Protein AF-A0A660QWG8-F1 (afdb_monomer_lite)

Radius of gyration: 13.58 Å; chains: 1; bounding box: 31×28×39 Å

pLDDT: mean 96.13, std 4.1, range [67.06, 98.75]

Foldseek 3Di:
DVLQVVQDDPPDGDAADDDDDPPGDGSLYLQNLLQVLQVVLVVVCVVVVHAQAEEEDEDDPDPRGVSSRVSSCNNVVVNNYHYDYPD

Sequence (87 aa):
MDKYFRLQNGSDVRGVALEGVEGEPVTLTEDIARTIGHAFSQWLEKRMGKSGLKVAVGHDSRLSSEAIKTAVFQGLEKGGCAVFDCG

Secondary structure (DSSP, 8-state):
-HHHHTTEETTEE----SS-STT----S-HHHHHHHHHHHHHHHHHHHT-SS-EEEE---S-TTHHHHHHHHHHHHHHTTPEEEE--

Structure (mmCIF, N/CA/C/O backbone):
data_AF-A0A660QWG8-F1
#
_entry.id   AF-A0A660QWG8-F1
#
loop_
_atom_site.group_PDB
_atom_site.id
_atom_site.type_symbol
_atom_site.label_atom_id
_atom_site.label_alt_id
_atom_site.label_comp_id
_atom_site.label_asym_id
_atom_site.label_entity_id
_atom_site.label_seq_id
_atom_site.pdbx_PDB_ins_code
_atom_site.Cartn_x
_atom_site.Cartn_y
_atom_site.Cartn_z
_atom_site.occupancy
_atom_site.B_iso_or_equiv
_atom_site.auth_seq_id
_atom_site.auth_comp_id
_atom_site.auth_asym_id
_atom_site.auth_atom_id
_atom_site.pdbx_PDB_model_num
ATOM 1 N N . MET A 1 1 ? 8.643 -16.278 1.742 1.00 67.06 1 MET A N 1
ATOM 2 C CA . MET A 1 1 ? 9.061 -15.137 2.582 1.00 67.06 1 MET A CA 1
ATOM 3 C C . MET A 1 1 ? 10.205 -14.355 1.960 1.00 67.06 1 MET A C 1
ATOM 5 O O . MET A 1 1 ? 10.175 -13.134 2.000 1.00 67.06 1 MET A O 1
ATOM 9 N N . ASP A 1 2 ? 11.146 -15.035 1.312 1.00 85.44 2 ASP A N 1
ATOM 10 C CA . ASP A 1 2 ? 12.359 -14.455 0.723 1.00 85.44 2 ASP A CA 1
ATOM 11 C C . ASP A 1 2 ? 12.115 -13.223 -0.154 1.00 85.44 2 ASP A C 1
ATOM 13 O O . ASP A 1 2 ? 12.838 -12.239 -0.037 1.00 85.44 2 ASP A O 1
ATOM 17 N N . LYS A 1 3 ? 11.055 -13.221 -0.977 1.00 90.38 3 LYS A N 1
ATOM 18 C CA . LYS A 1 3 ? 10.719 -12.063 -1.822 1.00 90.38 3 LYS A CA 1
ATOM 19 C C . LYS A 1 3 ? 10.396 -10.787 -1.032 1.00 90.38 3 LYS A C 1
ATOM 21 O O . LYS A 1 3 ? 10.719 -9.707 -1.499 1.00 90.38 3 LYS A O 1
ATOM 26 N N . TYR A 1 4 ? 9.787 -10.903 0.151 1.00 93.81 4 TYR A N 1
ATOM 27 C CA . TYR A 1 4 ? 9.446 -9.745 0.985 1.00 93.81 4 TYR A CA 1
ATOM 28 C C . TYR A 1 4 ? 10.671 -9.228 1.737 1.00 93.81 4 TYR A C 1
ATOM 30 O O . TYR A 1 4 ? 10.878 -8.024 1.810 1.00 93.81 4 TYR A O 1
ATOM 38 N N . PHE A 1 5 ? 11.527 -10.125 2.236 1.00 93.56 5 PHE A N 1
ATOM 39 C CA . PHE A 1 5 ? 12.764 -9.726 2.912 1.00 93.56 5 PHE A CA 1
ATOM 40 C C . PHE A 1 5 ? 13.767 -9.051 1.972 1.00 93.56 5 PHE A C 1
ATOM 42 O O . PHE A 1 5 ? 14.504 -8.175 2.407 1.00 93.56 5 PHE A O 1
ATOM 49 N N . ARG A 1 6 ? 13.750 -9.375 0.672 1.00 94.62 6 ARG A N 1
ATOM 50 C CA . ARG A 1 6 ? 14.539 -8.648 -0.339 1.00 94.62 6 ARG A CA 1
ATOM 51 C C . ARG A 1 6 ? 14.122 -7.184 -0.519 1.00 94.62 6 ARG A C 1
ATOM 53 O O . ARG A 1 6 ? 14.914 -6.411 -1.039 1.00 94.62 6 ARG A O 1
ATOM 60 N N . LEU A 1 7 ? 12.911 -6.810 -0.100 1.00 96.56 7 LEU A N 1
ATOM 61 C CA . LEU A 1 7 ? 12.421 -5.428 -0.147 1.00 96.56 7 LEU A CA 1
ATOM 62 C C . LEU A 1 7 ? 12.745 -4.643 1.128 1.00 96.56 7 LEU A C 1
ATOM 64 O O . LEU A 1 7 ? 12.471 -3.447 1.191 1.00 96.56 7 LEU A O 1
ATOM 68 N N . GLN A 1 8 ? 13.293 -5.291 2.159 1.00 96.12 8 GLN A N 1
ATOM 69 C CA . GLN A 1 8 ? 13.668 -4.608 3.388 1.00 96.12 8 GLN A CA 1
ATOM 70 C C . GLN A 1 8 ? 14.871 -3.696 3.130 1.00 96.12 8 GLN A C 1
ATOM 72 O O . GLN A 1 8 ? 15.943 -4.144 2.727 1.00 96.12 8 GLN A O 1
ATOM 77 N N . ASN A 1 9 ? 14.702 -2.409 3.413 1.00 94.75 9 ASN A N 1
ATOM 78 C CA . ASN A 1 9 ? 15.739 -1.399 3.288 1.00 94.75 9 ASN A CA 1
ATOM 79 C C . ASN A 1 9 ? 15.805 -0.593 4.591 1.00 94.75 9 ASN A C 1
ATOM 81 O O . ASN A 1 9 ? 15.108 0.404 4.769 1.00 94.75 9 ASN A O 1
ATOM 85 N N . GLY A 1 10 ? 16.602 -1.077 5.547 1.00 93.94 10 GLY A N 1
ATOM 86 C CA . GLY A 1 10 ? 16.618 -0.523 6.902 1.00 93.94 10 GLY A CA 1
ATOM 87 C C . GLY A 1 10 ? 15.258 -0.687 7.588 1.00 93.94 10 GLY A C 1
ATOM 88 O O . GLY A 1 10 ? 14.798 -1.814 7.789 1.00 93.94 10 GLY A O 1
ATOM 89 N N . SER A 1 11 ? 14.632 0.436 7.950 1.00 91.62 11 SER A N 1
ATOM 90 C CA . SER A 1 11 ? 13.269 0.483 8.498 1.00 91.62 11 SER A CA 1
ATOM 91 C C . SER A 1 11 ? 12.168 0.420 7.439 1.00 91.62 11 SER A C 1
ATOM 93 O O . SER A 1 11 ? 11.013 0.189 7.794 1.00 91.62 11 SER A O 1
ATOM 95 N N . ASP A 1 12 ? 12.508 0.633 6.168 1.00 95.50 12 ASP A N 1
ATOM 96 C CA . ASP A 1 12 ? 11.540 0.854 5.098 1.00 95.50 12 ASP A CA 1
ATOM 97 C C . ASP A 1 12 ? 11.377 -0.383 4.207 1.00 95.50 12 ASP A C 1
ATOM 99 O O . ASP A 1 12 ? 12.206 -1.297 4.191 1.00 95.50 12 ASP A O 1
ATOM 103 N N . VAL A 1 13 ? 10.316 -0.371 3.398 1.00 96.62 13 VAL A N 1
ATOM 104 C CA . VAL A 1 13 ? 10.128 -1.282 2.263 1.00 96.62 13 VAL A CA 1
ATOM 105 C C . VAL A 1 13 ? 10.459 -0.513 0.988 1.00 96.62 13 VAL A C 1
ATOM 107 O O . VAL A 1 13 ? 9.818 0.498 0.702 1.00 96.62 13 VAL A O 1
ATOM 110 N N . ARG A 1 14 ? 11.449 -0.970 0.216 1.00 96.81 14 ARG A N 1
ATOM 111 C CA . ARG A 1 14 ? 11.866 -0.330 -1.041 1.00 96.81 14 ARG A CA 1
ATOM 112 C C . ARG A 1 14 ? 12.080 -1.362 -2.142 1.00 96.81 14 ARG A 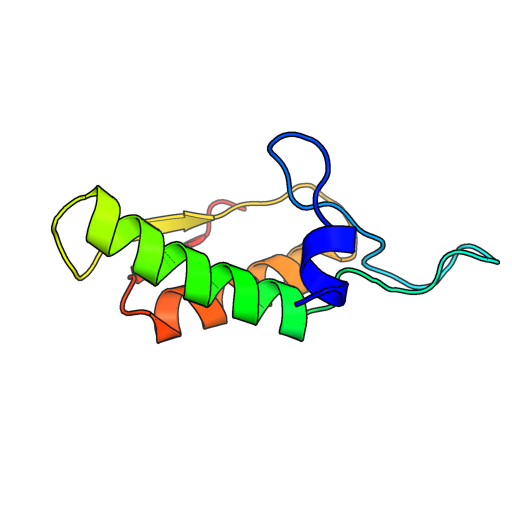C 1
ATOM 114 O O . ARG A 1 14 ? 12.578 -2.455 -1.892 1.00 96.81 14 ARG A O 1
ATOM 121 N N . GLY A 1 15 ? 11.723 -0.988 -3.364 1.00 95.81 15 GLY A N 1
ATOM 122 C CA . GLY A 1 15 ? 11.920 -1.800 -4.559 1.00 95.81 15 GLY A CA 1
ATOM 123 C C . GLY A 1 15 ? 11.615 -1.010 -5.828 1.00 95.81 15 GLY A C 1
ATOM 124 O O . GLY A 1 15 ? 11.194 0.146 -5.772 1.00 95.81 15 GLY A O 1
ATOM 125 N N . VAL A 1 16 ? 11.830 -1.656 -6.966 1.00 96.94 16 VAL A N 1
ATOM 126 C CA . VAL A 1 16 ? 11.547 -1.125 -8.304 1.00 96.94 16 VAL A CA 1
ATOM 127 C C . VAL A 1 16 ? 10.062 -1.323 -8.595 1.00 96.94 16 VAL A C 1
ATOM 129 O O . VAL A 1 16 ? 9.578 -2.452 -8.516 1.00 96.94 16 VAL A O 1
ATOM 132 N N . ALA A 1 17 ? 9.341 -0.241 -8.891 1.00 96.62 17 ALA A N 1
ATOM 133 C CA . ALA A 1 17 ? 7.884 -0.252 -9.072 1.00 96.62 17 ALA A CA 1
ATOM 134 C C . ALA A 1 17 ? 7.431 -0.106 -10.537 1.00 96.62 17 ALA A C 1
ATOM 136 O O . ALA A 1 17 ? 6.261 -0.326 -10.831 1.00 96.62 17 ALA A O 1
ATOM 137 N N . LEU A 1 18 ? 8.338 0.260 -11.449 1.00 95.81 18 LEU A N 1
ATOM 138 C CA . LEU A 1 18 ? 8.087 0.340 -12.889 1.00 95.81 18 LEU A CA 1
ATOM 139 C C . LEU A 1 18 ? 9.258 -0.253 -13.653 1.00 95.81 18 LEU A C 1
ATOM 141 O O . LEU A 1 18 ? 10.402 -0.157 -13.216 1.00 95.81 18 LEU A O 1
ATOM 145 N N . GLU A 1 19 ? 8.946 -0.810 -14.813 1.00 94.38 19 GLU A N 1
ATOM 146 C CA . GLU A 1 19 ? 9.943 -1.136 -15.824 1.00 94.38 19 GLU A CA 1
ATOM 147 C C . GLU A 1 19 ? 10.584 0.154 -16.366 1.00 94.38 19 GLU A C 1
ATOM 149 O O . GLU A 1 19 ? 9.965 1.223 -16.352 1.00 94.38 19 GLU A O 1
ATOM 154 N N . GLY A 1 20 ? 11.805 0.054 -16.894 1.00 89.69 20 GLY A N 1
ATOM 155 C CA . GLY A 1 20 ? 12.439 1.169 -17.612 1.00 89.69 20 GLY A CA 1
ATOM 156 C C . GLY A 1 20 ? 13.941 1.323 -17.407 1.00 89.69 20 GLY A C 1
ATOM 157 O O . GLY A 1 20 ? 14.555 2.132 -18.099 1.00 89.69 20 GLY A O 1
ATOM 158 N N . VAL A 1 21 ? 14.541 0.549 -16.501 1.00 89.88 21 VAL A N 1
ATOM 159 C CA . VAL A 1 21 ? 15.994 0.498 -16.314 1.00 89.88 21 VAL A CA 1
ATOM 160 C C . VAL A 1 21 ? 16.476 -0.917 -16.613 1.00 89.88 21 VAL A C 1
ATOM 162 O O . VAL A 1 21 ? 16.010 -1.893 -16.028 1.00 89.88 21 VAL A O 1
ATOM 165 N N . GLU A 1 22 ? 17.396 -1.037 -17.568 1.00 93.56 22 GLU A N 1
ATOM 166 C CA . GLU A 1 22 ? 17.980 -2.324 -17.934 1.00 93.56 22 GLU A CA 1
ATOM 167 C C . GLU A 1 22 ? 18.706 -2.941 -16.730 1.00 93.56 22 GLU A C 1
ATOM 169 O O . GLU A 1 22 ? 19.509 -2.288 -16.066 1.00 93.56 22 GLU A O 1
ATOM 174 N N . GLY A 1 23 ? 18.407 -4.208 -16.437 1.00 92.75 23 GLY A N 1
ATOM 175 C CA . GLY A 1 23 ? 18.959 -4.913 -15.278 1.00 92.75 23 GLY A CA 1
ATOM 176 C C . GLY A 1 23 ? 18.207 -4.688 -13.961 1.00 92.75 23 GLY A C 1
ATOM 177 O O . GLY A 1 23 ? 18.549 -5.331 -12.970 1.00 92.75 23 GLY A O 1
ATOM 178 N N . GLU A 1 24 ? 17.159 -3.859 -13.941 1.00 93.19 24 GLU A N 1
ATOM 179 C CA . GLU A 1 24 ? 16.331 -3.604 -12.756 1.00 93.19 24 GLU A CA 1
ATOM 180 C C . GLU A 1 24 ? 14.899 -4.131 -12.951 1.00 93.19 24 GLU A C 1
ATOM 182 O O . GLU A 1 24 ? 14.011 -3.386 -13.367 1.00 93.19 24 GLU A O 1
ATOM 187 N N . PRO A 1 25 ? 14.631 -5.418 -12.655 1.00 94.56 25 PRO A N 1
ATOM 188 C CA . PRO A 1 25 ? 13.278 -5.949 -12.761 1.00 94.56 25 PRO A CA 1
ATOM 189 C C . PRO A 1 25 ? 12.356 -5.333 -11.701 1.00 94.56 25 PRO A C 1
ATOM 191 O O . PRO A 1 25 ? 12.783 -5.048 -10.575 1.00 94.56 25 PRO A O 1
ATOM 194 N N . VAL A 1 26 ? 11.062 -5.219 -12.015 1.00 96.31 26 VAL A N 1
ATOM 195 C CA . VAL A 1 26 ? 10.044 -4.798 -11.042 1.00 96.31 26 VAL A CA 1
ATOM 196 C C . VAL A 1 26 ? 10.006 -5.771 -9.862 1.00 96.31 26 VAL A C 1
ATOM 198 O O . VAL A 1 26 ? 9.811 -6.979 -10.004 1.00 96.31 26 VAL A O 1
ATOM 201 N N . THR A 1 27 ? 10.180 -5.227 -8.662 1.00 96.94 27 THR A N 1
ATOM 202 C CA . THR A 1 27 ? 10.262 -5.980 -7.400 1.00 96.94 27 THR A CA 1
ATOM 203 C C . THR A 1 27 ? 9.207 -5.546 -6.390 1.00 96.94 27 THR A C 1
ATOM 205 O O . THR A 1 27 ? 8.768 -6.369 -5.586 1.00 96.94 27 THR A O 1
ATOM 208 N N . LEU A 1 28 ? 8.750 -4.292 -6.445 1.00 97.50 28 LEU A N 1
ATOM 209 C CA . LEU A 1 28 ? 7.631 -3.780 -5.660 1.00 97.50 28 LEU A CA 1
ATOM 210 C C . LEU A 1 28 ? 6.384 -3.715 -6.544 1.00 97.50 28 LEU A C 1
ATOM 212 O O . LEU A 1 28 ? 6.067 -2.685 -7.130 1.00 97.50 28 LEU A O 1
ATOM 216 N N . THR A 1 29 ? 5.689 -4.844 -6.653 1.00 97.69 29 THR A N 1
ATOM 217 C CA . THR A 1 29 ? 4.439 -4.943 -7.4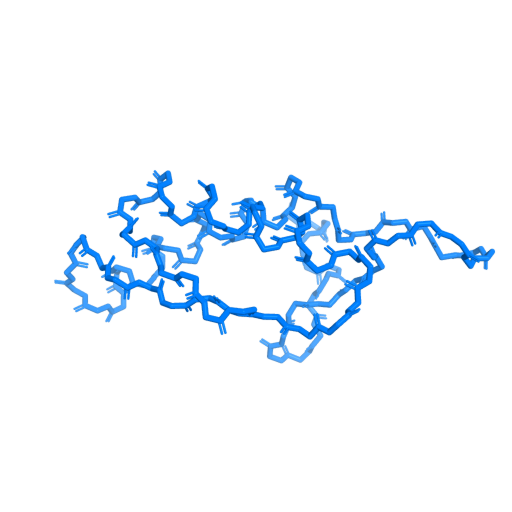16 1.00 97.69 29 THR A CA 1
ATOM 218 C C . THR A 1 29 ? 3.233 -4.510 -6.583 1.00 97.69 29 THR A C 1
ATOM 220 O O . THR A 1 29 ? 3.272 -4.535 -5.349 1.00 97.69 29 THR A O 1
ATOM 223 N N . GL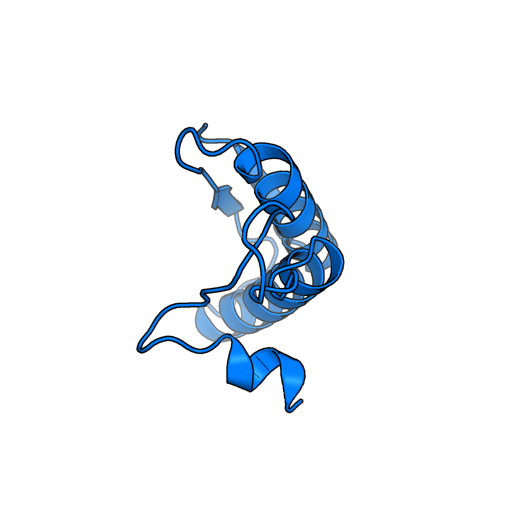U A 1 30 ? 2.117 -4.203 -7.246 1.00 98.38 30 GLU A N 1
ATOM 224 C CA . GLU A 1 30 ? 0.833 -3.932 -6.585 1.00 98.38 30 GLU A CA 1
ATOM 225 C C . GLU A 1 30 ? 0.403 -5.078 -5.655 1.00 98.38 30 GLU A C 1
ATOM 227 O O . GLU A 1 30 ? 0.016 -4.843 -4.515 1.00 98.38 30 GLU A O 1
ATOM 232 N N . ASP A 1 31 ? 0.537 -6.340 -6.069 1.00 98.25 31 ASP A N 1
ATOM 233 C CA . ASP A 1 31 ? 0.176 -7.483 -5.217 1.00 98.25 31 ASP A CA 1
ATOM 234 C C . ASP A 1 31 ? 1.029 -7.571 -3.945 1.00 98.25 31 ASP A C 1
ATOM 236 O O . ASP A 1 31 ? 0.538 -7.937 -2.869 1.00 98.25 31 ASP A O 1
ATOM 240 N N . ILE A 1 32 ? 2.314 -7.226 -4.048 1.00 97.94 32 ILE A N 1
ATOM 241 C CA . ILE A 1 32 ? 3.207 -7.146 -2.894 1.00 97.94 32 ILE A CA 1
ATOM 242 C C . ILE A 1 32 ? 2.777 -5.992 -1.989 1.00 97.94 32 ILE A C 1
ATOM 244 O O . ILE A 1 32 ? 2.605 -6.221 -0.792 1.00 97.94 32 ILE A O 1
ATOM 248 N N . ALA A 1 33 ? 2.541 -4.801 -2.544 1.00 98.44 33 ALA A N 1
ATOM 249 C CA . ALA A 1 33 ? 2.087 -3.633 -1.791 1.00 98.44 33 ALA A CA 1
ATOM 250 C C . ALA A 1 33 ? 0.755 -3.900 -1.068 1.00 98.44 33 ALA A C 1
ATOM 252 O O . ALA A 1 33 ? 0.634 -3.625 0.125 1.00 98.44 33 ALA A O 1
ATOM 253 N N . ARG A 1 34 ? -0.203 -4.555 -1.736 1.00 98.75 34 ARG A N 1
ATOM 254 C CA . ARG A 1 34 ? -1.482 -4.990 -1.155 1.00 98.75 34 ARG A CA 1
ATOM 255 C C . ARG A 1 34 ? -1.292 -5.983 -0.018 1.00 98.75 34 ARG A C 1
ATOM 257 O O . ARG A 1 34 ? -1.916 -5.859 1.035 1.00 98.75 34 ARG A O 1
ATOM 264 N N . THR A 1 35 ? -0.409 -6.963 -0.205 1.00 98.50 35 THR A N 1
ATOM 265 C CA . THR A 1 35 ? -0.103 -7.950 0.841 1.00 98.50 35 THR A CA 1
ATOM 266 C C . THR A 1 35 ? 0.534 -7.285 2.060 1.00 98.50 35 THR A C 1
ATOM 268 O O . THR A 1 35 ? 0.160 -7.595 3.189 1.00 98.50 35 THR A O 1
ATOM 271 N N . ILE A 1 36 ? 1.464 -6.351 1.843 1.00 98.12 36 ILE A N 1
ATOM 272 C CA . ILE A 1 36 ? 2.113 -5.594 2.917 1.00 98.12 36 ILE A CA 1
ATOM 273 C C . ILE A 1 36 ? 1.096 -4.706 3.634 1.00 98.12 36 ILE A C 1
ATOM 275 O O . ILE A 1 36 ? 1.061 -4.731 4.859 1.00 98.12 36 ILE A O 1
ATOM 279 N N . GLY A 1 37 ? 0.224 -3.999 2.908 1.00 98.38 37 GLY A N 1
ATOM 280 C CA . GLY A 1 37 ? -0.859 -3.204 3.498 1.00 98.38 37 GLY A CA 1
ATOM 281 C C . GLY A 1 37 ? -1.775 -4.043 4.394 1.00 98.38 37 GLY A C 1
ATOM 282 O O . GLY A 1 37 ? -2.092 -3.639 5.511 1.00 98.38 37 GLY A O 1
ATOM 283 N N . HIS A 1 38 ? -2.125 -5.257 3.962 1.00 98.62 38 HIS A N 1
ATOM 284 C CA . HIS A 1 38 ? -2.921 -6.185 4.769 1.00 98.62 38 HIS A CA 1
ATOM 285 C C . HIS A 1 38 ? -2.175 -6.727 5.996 1.00 98.62 38 HIS A C 1
ATOM 287 O O . HIS A 1 38 ? -2.743 -6.840 7.078 1.00 98.62 38 HIS A O 1
ATOM 293 N N . ALA A 1 39 ? -0.893 -7.064 5.860 1.00 97.88 39 ALA A N 1
ATOM 294 C CA . ALA A 1 39 ? -0.089 -7.491 7.003 1.00 97.88 39 ALA A CA 1
ATOM 295 C C . ALA A 1 39 ? 0.102 -6.344 8.013 1.00 97.88 39 ALA A C 1
ATOM 297 O O . ALA A 1 39 ? 0.069 -6.561 9.226 1.00 97.88 39 ALA A O 1
ATOM 298 N N . PHE A 1 40 ? 0.266 -5.118 7.513 1.00 98.06 40 PHE A N 1
ATOM 299 C CA . PHE A 1 40 ? 0.430 -3.923 8.326 1.00 98.06 40 PHE A CA 1
ATOM 300 C C . PHE A 1 40 ? -0.829 -3.602 9.129 1.00 98.06 40 PHE A C 1
ATOM 302 O O . PHE A 1 40 ? -0.700 -3.305 10.313 1.00 98.06 40 PHE A O 1
ATOM 309 N N . SER A 1 41 ? -2.030 -3.715 8.550 1.00 98.31 41 SER A N 1
ATOM 310 C CA . SER A 1 41 ? -3.276 -3.494 9.301 1.00 98.31 41 SER A CA 1
ATOM 311 C C . SER A 1 41 ? -3.425 -4.474 10.465 1.00 98.31 41 SER A C 1
ATOM 313 O O . SER A 1 41 ? -3.661 -4.035 11.588 1.00 98.31 41 SER A O 1
ATOM 315 N N . GLN A 1 42 ? -3.174 -5.770 10.252 1.00 98.06 42 GLN A N 1
ATOM 316 C CA . GLN A 1 42 ? -3.220 -6.770 11.330 1.00 98.06 42 GLN A CA 1
ATOM 317 C C . GLN A 1 42 ? -2.202 -6.481 12.441 1.00 98.06 42 GLN A C 1
ATOM 319 O O . GLN A 1 42 ? -2.509 -6.561 13.635 1.00 98.06 42 GLN A O 1
ATOM 324 N N . TRP A 1 43 ? -0.969 -6.140 12.058 1.00 97.81 43 TRP A N 1
ATOM 325 C CA . TRP A 1 43 ? 0.062 -5.764 13.021 1.00 97.81 43 TRP A CA 1
ATOM 326 C C . TRP A 1 43 ? -0.325 -4.499 13.792 1.00 97.81 43 TRP A C 1
ATOM 328 O O . TRP A 1 43 ? -0.132 -4.442 15.009 1.00 97.81 43 TRP A O 1
ATOM 338 N N . LEU A 1 44 ? -0.892 -3.505 13.108 1.00 97.94 44 LEU A N 1
ATOM 339 C CA . LEU A 1 44 ? -1.282 -2.233 13.697 1.00 97.94 44 LEU A CA 1
ATOM 340 C C . LEU A 1 44 ? -2.436 -2.414 14.689 1.00 97.94 44 LEU A C 1
ATOM 342 O O . LEU A 1 44 ? -2.350 -1.899 15.801 1.00 97.94 44 LEU A O 1
ATOM 346 N N . GLU A 1 45 ? -3.467 -3.190 14.348 1.00 97.00 45 GLU A N 1
ATOM 347 C CA . GLU A 1 45 ? -4.558 -3.525 15.274 1.00 97.00 45 GLU A CA 1
ATOM 348 C C . GLU A 1 45 ? -4.030 -4.213 16.536 1.00 97.00 45 GLU A C 1
ATOM 350 O O . GLU A 1 45 ? -4.341 -3.788 17.652 1.00 97.00 45 GLU A O 1
ATOM 355 N N . LYS A 1 46 ? -3.151 -5.215 16.380 1.00 97.56 46 LYS A N 1
ATOM 356 C CA . LYS A 1 46 ? -2.511 -5.898 17.514 1.00 97.56 46 LYS A CA 1
ATOM 357 C C . LYS A 1 46 ? -1.683 -4.939 18.367 1.00 97.56 46 LYS A C 1
ATOM 359 O O . LYS A 1 46 ? -1.713 -5.028 19.592 1.00 97.56 46 LYS A O 1
ATOM 364 N N . ARG A 1 47 ? -0.942 -4.027 17.734 1.00 97.75 47 ARG A N 1
ATOM 365 C CA . ARG A 1 47 ? -0.109 -3.034 18.424 1.00 97.75 47 ARG A CA 1
ATOM 366 C C . ARG A 1 47 ? -0.948 -2.023 19.203 1.00 97.75 47 ARG A C 1
ATOM 368 O O . ARG A 1 47 ? -0.531 -1.600 20.276 1.00 97.75 47 ARG A O 1
ATOM 375 N N . MET A 1 48 ? -2.098 -1.631 18.662 1.00 97.56 48 MET A N 1
ATOM 376 C CA . MET A 1 48 ? -2.970 -0.618 19.256 1.00 97.56 48 MET A CA 1
ATOM 377 C C . MET A 1 48 ? -4.033 -1.201 20.195 1.00 97.56 48 MET A C 1
ATOM 379 O O . MET A 1 48 ? -4.671 -0.436 20.915 1.00 97.56 48 MET A O 1
ATOM 383 N N . GLY A 1 49 ? -4.249 -2.520 20.180 1.00 97.44 49 GLY A N 1
ATOM 384 C CA . GLY A 1 49 ? -5.263 -3.194 20.994 1.00 97.44 49 GLY A CA 1
ATOM 385 C C . GLY A 1 49 ? -6.702 -2.822 20.622 1.00 97.44 49 GLY A C 1
ATOM 386 O O . GLY A 1 49 ? -7.582 -2.880 21.476 1.00 97.44 49 GLY A O 1
ATOM 387 N N . LYS A 1 50 ? -6.945 -2.394 19.377 1.00 95.62 50 LYS A N 1
ATOM 388 C CA . LYS A 1 50 ? -8.267 -1.982 18.881 1.00 95.62 50 LYS A CA 1
ATOM 389 C C . LYS A 1 50 ? -8.426 -2.299 17.396 1.00 95.62 50 LYS A C 1
ATOM 391 O O . LYS A 1 50 ? -7.444 -2.260 16.658 1.00 95.62 50 LYS A O 1
ATOM 396 N N . SER A 1 51 ? -9.664 -2.554 16.986 1.00 93.88 51 SER A N 1
ATOM 397 C CA . SER A 1 51 ? -10.049 -2.783 15.593 1.00 93.88 51 SER A CA 1
ATOM 398 C C . SER A 1 51 ? -10.676 -1.544 14.951 1.00 93.88 51 SER A C 1
ATOM 400 O O . SER A 1 51 ? -10.945 -0.547 15.631 1.00 93.88 51 SER A O 1
ATOM 402 N N . GLY A 1 52 ? -10.901 -1.592 13.635 1.00 93.31 52 GLY A N 1
ATOM 403 C CA . GLY A 1 52 ? -11.598 -0.519 12.912 1.00 93.31 52 GLY A CA 1
ATOM 404 C C . GLY A 1 52 ? -10.789 0.779 12.865 1.00 93.31 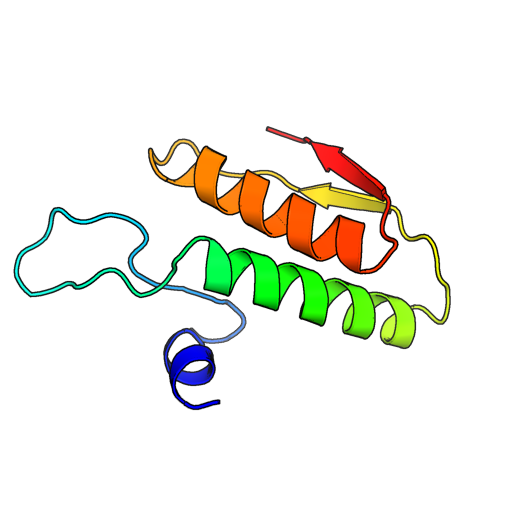52 GLY A C 1
ATOM 405 O O . GLY A 1 52 ? -11.326 1.882 13.006 1.00 93.31 52 GLY A O 1
ATOM 406 N N . LEU A 1 53 ? -9.468 0.645 12.744 1.00 97.75 53 LEU A N 1
ATOM 407 C CA . LEU A 1 53 ? -8.537 1.766 12.714 1.00 97.75 53 LEU A CA 1
ATOM 408 C C . LEU A 1 53 ? -8.767 2.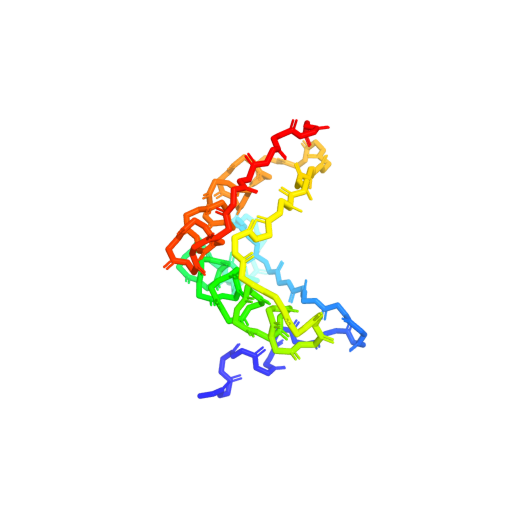659 11.494 1.00 97.75 53 LEU A C 1
ATOM 410 O O . LEU A 1 53 ? -9.127 2.185 10.422 1.00 97.75 53 LEU A O 1
ATOM 414 N N . LYS A 1 54 ? -8.492 3.956 11.654 1.00 97.62 54 LYS A N 1
ATOM 415 C CA . LYS A 1 54 ? -8.423 4.908 10.542 1.00 97.62 54 LYS A CA 1
ATOM 416 C C . LYS A 1 54 ? -6.965 5.122 10.158 1.00 97.62 54 LYS A C 1
ATOM 418 O O . LYS A 1 54 ? -6.167 5.472 11.028 1.00 97.62 54 LYS A O 1
ATOM 423 N N . VAL A 1 55 ? -6.630 4.919 8.889 1.00 98.12 55 VAL A N 1
ATOM 424 C CA . VAL A 1 55 ? -5.260 5.026 8.374 1.00 98.12 55 VAL A CA 1
ATOM 425 C C . VAL A 1 55 ? -5.236 6.028 7.227 1.00 98.12 55 VAL A C 1
ATOM 427 O O . VAL A 1 55 ? -5.902 5.832 6.216 1.00 98.12 55 VAL A O 1
ATOM 430 N N . ALA A 1 56 ? -4.476 7.108 7.395 1.00 98.12 56 ALA A N 1
ATOM 431 C CA . ALA A 1 56 ? -4.203 8.059 6.326 1.00 98.12 56 ALA A CA 1
ATOM 432 C C . ALA A 1 56 ? -3.017 7.567 5.489 1.00 98.12 56 ALA A C 1
ATOM 434 O O . ALA A 1 56 ? -2.019 7.109 6.051 1.00 98.12 56 ALA A O 1
ATOM 435 N N . VAL A 1 57 ? -3.122 7.660 4.168 1.00 98.25 57 VAL A N 1
ATOM 436 C CA . VAL A 1 57 ? -2.079 7.221 3.237 1.00 98.25 57 VAL A CA 1
ATOM 437 C C . VAL A 1 57 ? -1.888 8.302 2.181 1.00 98.25 57 VAL A C 1
ATOM 439 O O . VAL A 1 57 ? -2.867 8.814 1.642 1.00 98.25 57 VAL A O 1
ATOM 442 N N . GLY A 1 58 ? -0.629 8.621 1.891 1.00 97.75 58 GLY A N 1
ATOM 443 C CA . GLY A 1 58 ? -0.265 9.510 0.796 1.00 97.75 58 GLY A CA 1
ATOM 444 C C . GLY A 1 58 ? 1.017 9.075 0.087 1.00 97.75 58 GLY A C 1
ATOM 445 O O . GLY A 1 58 ? 1.650 8.095 0.495 1.00 97.75 58 GLY A O 1
ATOM 446 N N . HIS A 1 59 ? 1.390 9.783 -0.974 1.00 97.62 59 HIS A N 1
ATOM 447 C CA . HIS A 1 59 ? 2.533 9.483 -1.829 1.00 97.62 59 HIS A CA 1
ATOM 448 C C . HIS A 1 59 ? 3.195 10.727 -2.443 1.00 97.62 59 HIS A C 1
ATOM 450 O O . HIS A 1 59 ? 2.713 11.851 -2.349 1.00 97.62 59 HIS A O 1
ATOM 456 N N . ASP A 1 60 ? 4.349 10.516 -3.081 1.00 97.38 60 ASP A N 1
ATOM 457 C CA . ASP A 1 60 ? 5.032 11.526 -3.893 1.00 97.38 60 ASP A CA 1
ATOM 458 C C . ASP A 1 60 ? 4.542 11.502 -5.358 1.00 97.38 60 ASP A C 1
ATOM 460 O O . ASP A 1 60 ? 3.670 10.720 -5.733 1.00 97.38 60 ASP A O 1
ATOM 464 N N . SER A 1 61 ? 5.114 12.339 -6.223 1.00 97.12 61 SER A N 1
ATOM 465 C CA . SER A 1 61 ? 4.685 12.496 -7.621 1.00 97.12 61 SER A CA 1
ATOM 466 C C . SER A 1 61 ? 5.175 11.411 -8.595 1.00 97.12 61 SER A C 1
ATOM 468 O O . SER A 1 61 ? 5.111 11.613 -9.811 1.00 97.12 61 SER A O 1
ATOM 470 N N . ARG A 1 62 ? 5.700 10.270 -8.123 1.00 96.62 62 ARG A N 1
ATOM 471 C CA . ARG A 1 62 ? 6.155 9.199 -9.027 1.00 96.62 62 ARG A CA 1
ATOM 472 C C . ARG A 1 62 ? 4.998 8.625 -9.842 1.00 96.62 62 ARG A C 1
ATOM 474 O O . ARG A 1 62 ? 3.883 8.469 -9.360 1.00 96.62 62 ARG A O 1
ATOM 481 N N . LEU A 1 63 ? 5.304 8.200 -11.068 1.00 96.94 63 LEU A N 1
ATOM 482 C CA . LEU A 1 63 ? 4.322 7.598 -11.980 1.00 96.94 63 LEU A CA 1
ATOM 483 C C . LEU A 1 63 ? 3.659 6.331 -11.408 1.00 96.94 63 LEU A C 1
ATOM 485 O O . LEU A 1 63 ? 2.500 6.062 -11.703 1.00 96.94 63 LEU A O 1
ATOM 489 N N . SER A 1 64 ? 4.366 5.562 -10.575 1.00 97.19 64 SER A N 1
ATOM 490 C CA . SER A 1 64 ? 3.821 4.368 -9.914 1.00 97.19 64 SER A CA 1
ATOM 491 C C . SER A 1 64 ? 2.986 4.659 -8.673 1.00 97.19 64 SER A C 1
ATOM 493 O O . SER A 1 64 ? 2.381 3.736 -8.130 1.00 97.19 64 SER A O 1
ATOM 495 N N . SER A 1 65 ? 3.000 5.893 -8.168 1.00 97.69 65 SER A N 1
ATOM 496 C CA . SER A 1 65 ? 2.475 6.199 -6.841 1.00 97.69 65 SER A CA 1
ATOM 497 C C . SER A 1 65 ? 0.991 5.886 -6.700 1.00 97.69 65 SER A C 1
ATOM 499 O O . SER A 1 65 ? 0.609 5.244 -5.725 1.00 97.69 65 SER A O 1
ATOM 501 N N . GLU A 1 66 ? 0.175 6.233 -7.697 1.00 97.69 66 GLU A N 1
ATOM 502 C CA . GLU A 1 66 ? -1.269 5.970 -7.662 1.00 97.69 66 GLU A CA 1
ATOM 503 C C . GLU A 1 66 ? -1.588 4.469 -7.625 1.00 97.69 66 GLU A C 1
ATOM 505 O O . GLU A 1 66 ? -2.414 4.018 -6.827 1.00 97.69 66 GLU A O 1
ATOM 510 N N . ALA A 1 67 ? -0.886 3.668 -8.434 1.00 98.00 67 ALA A N 1
ATOM 511 C CA . ALA A 1 67 ? -1.064 2.217 -8.465 1.00 98.00 67 ALA A CA 1
ATOM 512 C C . ALA A 1 67 ? -0.657 1.571 -7.129 1.00 98.00 67 ALA A C 1
ATOM 514 O O . ALA A 1 67 ? -1.398 0.765 -6.558 1.00 98.00 67 ALA A O 1
ATOM 515 N N . ILE A 1 68 ? 0.490 1.975 -6.573 1.00 98.50 68 ILE A N 1
ATOM 516 C CA . ILE A 1 68 ? 0.980 1.453 -5.293 1.00 98.50 68 ILE A CA 1
ATOM 517 C C . ILE A 1 68 ? 0.090 1.899 -4.125 1.00 98.50 68 ILE A C 1
ATOM 519 O O . ILE A 1 68 ? -0.258 1.066 -3.285 1.00 98.50 68 ILE A O 1
ATOM 523 N N . LYS A 1 69 ? -0.336 3.168 -4.079 1.00 98.44 69 LYS A N 1
ATOM 524 C CA . LYS A 1 69 ? -1.286 3.679 -3.077 1.00 98.44 69 LYS A CA 1
ATOM 525 C C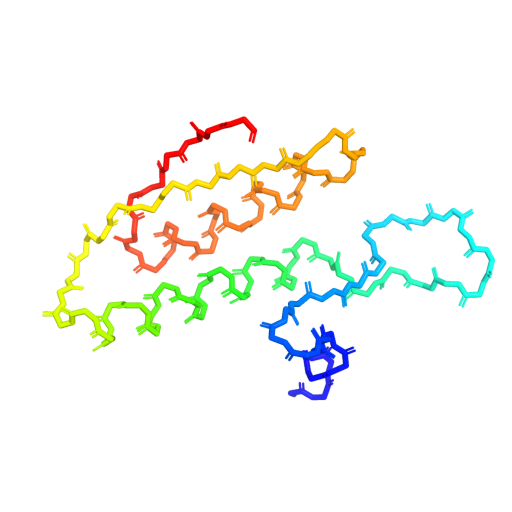 . LYS A 1 69 ? -2.589 2.891 -3.120 1.00 98.44 69 LYS A C 1
ATOM 527 O O . LYS A 1 69 ? -3.018 2.378 -2.088 1.00 98.44 69 LYS A O 1
ATOM 532 N N . THR A 1 70 ? -3.169 2.718 -4.307 1.00 98.38 70 THR A N 1
ATOM 533 C CA . THR A 1 70 ? -4.406 1.947 -4.497 1.00 98.38 70 THR A CA 1
ATOM 534 C C . THR A 1 70 ? -4.259 0.517 -3.976 1.00 98.38 70 THR A C 1
ATOM 536 O O . THR A 1 70 ? -5.126 0.014 -3.259 1.00 98.38 70 THR A O 1
ATOM 539 N N . ALA A 1 71 ? -3.133 -0.139 -4.261 1.00 98.69 71 ALA A N 1
ATOM 540 C CA . ALA A 1 71 ? -2.858 -1.470 -3.740 1.00 98.69 71 ALA A CA 1
ATOM 541 C C . ALA A 1 71 ? -2.752 -1.496 -2.203 1.00 98.69 71 ALA A C 1
ATOM 543 O O . ALA A 1 71 ? -3.310 -2.387 -1.559 1.00 98.69 71 ALA A O 1
ATOM 544 N N . VAL A 1 72 ? -2.087 -0.509 -1.595 1.00 98.69 72 VAL A N 1
ATOM 545 C CA . VAL A 1 72 ? -2.011 -0.372 -0.131 1.00 98.69 72 VAL A CA 1
ATOM 546 C C . VAL A 1 72 ? -3.401 -0.178 0.480 1.00 98.69 72 VAL A C 1
ATOM 548 O O . VAL A 1 72 ? -3.709 -0.850 1.465 1.00 98.69 72 VAL A O 1
ATOM 551 N N . PHE A 1 73 ? -4.259 0.657 -0.120 1.00 98.69 73 PHE A N 1
ATOM 552 C CA . PHE A 1 73 ? -5.643 0.866 0.330 1.00 98.69 73 PHE A CA 1
ATOM 553 C C . PHE A 1 73 ? -6.400 -0.455 0.374 1.00 98.69 73 PHE A C 1
ATOM 555 O O . PHE A 1 73 ? -6.894 -0.842 1.429 1.00 98.69 73 PHE A O 1
ATOM 562 N N . GLN A 1 74 ? -6.384 -1.204 -0.730 1.00 98.75 74 GLN A N 1
ATOM 563 C CA . GLN A 1 74 ? -7.042 -2.509 -0.822 1.00 98.75 74 GLN A CA 1
ATOM 564 C C . GLN A 1 74 ? -6.562 -3.477 0.271 1.00 98.75 74 GLN A C 1
ATOM 566 O O . GLN A 1 74 ? -7.349 -4.247 0.824 1.00 98.75 74 GLN A O 1
ATOM 571 N N . GLY A 1 75 ? -5.266 -3.459 0.596 1.00 98.75 75 GLY A N 1
ATOM 572 C CA . GLY A 1 75 ? -4.700 -4.272 1.672 1.00 98.75 75 GLY A CA 1
ATOM 573 C C . GLY A 1 75 ? -5.210 -3.868 3.058 1.00 98.75 75 GLY A C 1
ATOM 574 O O . GLY A 1 75 ? -5.634 -4.723 3.843 1.00 98.75 75 GLY A O 1
ATOM 575 N N . LEU A 1 76 ? -5.187 -2.566 3.346 1.00 98.69 76 LEU A N 1
ATOM 576 C CA . LEU A 1 76 ? -5.648 -1.988 4.609 1.00 98.69 76 LEU A CA 1
ATOM 577 C C . LEU A 1 76 ? -7.150 -2.221 4.825 1.00 98.69 76 LEU A C 1
ATOM 579 O O . LEU A 1 76 ? -7.537 -2.719 5.883 1.00 98.69 76 LEU A O 1
ATOM 583 N N . GLU A 1 77 ? -7.977 -1.940 3.816 1.00 98.25 77 GLU A N 1
ATOM 584 C CA . GLU A 1 77 ? -9.433 -2.137 3.842 1.00 98.25 77 GLU A CA 1
ATOM 585 C C . GLU A 1 77 ? -9.798 -3.606 4.041 1.00 98.25 77 GLU A C 1
ATOM 587 O O . GLU A 1 77 ? -10.642 -3.936 4.875 1.00 98.25 77 GLU A O 1
ATOM 592 N N . LYS A 1 78 ? -9.095 -4.522 3.360 1.00 98.25 78 LYS A N 1
ATOM 593 C CA . LYS A 1 78 ? -9.255 -5.967 3.579 1.00 98.25 78 LYS A CA 1
ATOM 594 C C . LYS A 1 78 ? -8.946 -6.380 5.021 1.00 98.25 78 LYS A C 1
ATOM 596 O O . LYS A 1 78 ? -9.467 -7.385 5.497 1.00 98.25 78 LYS A O 1
ATOM 601 N N . GLY A 1 79 ? -8.079 -5.640 5.709 1.00 96.94 79 GLY A N 1
ATOM 602 C CA . GLY A 1 79 ? -7.790 -5.834 7.130 1.00 96.94 79 GLY A CA 1
ATOM 603 C C . GLY A 1 79 ? -8.752 -5.125 8.083 1.00 96.94 79 GLY A C 1
ATOM 604 O O . GLY A 1 79 ? -8.479 -5.111 9.273 1.00 96.94 79 GLY A O 1
ATOM 605 N N . GLY A 1 80 ? -9.841 -4.522 7.592 1.00 97.00 80 GLY A N 1
ATOM 606 C CA . GLY A 1 80 ? -10.851 -3.861 8.423 1.00 97.00 80 GLY A CA 1
ATOM 607 C C . GLY A 1 80 ? -10.525 -2.415 8.810 1.00 97.00 80 GLY A C 1
ATOM 608 O O . GLY A 1 80 ? -11.256 -1.818 9.601 1.00 97.00 80 GLY A O 1
ATOM 609 N N . CYS A 1 81 ? -9.457 -1.830 8.261 1.00 98.00 81 CYS A N 1
ATOM 610 C CA . CYS A 1 81 ? -9.156 -0.412 8.452 1.00 98.00 81 CYS A CA 1
ATOM 611 C C . CYS A 1 81 ? -10.010 0.460 7.521 1.00 98.00 81 CYS A C 1
ATOM 613 O O . CYS A 1 81 ? -10.209 0.126 6.357 1.00 98.00 81 CYS A O 1
ATOM 615 N N . ALA A 1 82 ? -10.444 1.622 8.004 1.00 97.44 82 ALA A N 1
ATOM 616 C CA . ALA A 1 82 ? -10.937 2.697 7.151 1.00 97.44 82 ALA A CA 1
ATOM 617 C C . ALA A 1 82 ? -9.745 3.516 6.640 1.00 97.44 82 ALA A C 1
ATOM 619 O O . ALA A 1 82 ? -8.933 3.994 7.438 1.00 97.44 82 ALA A O 1
ATOM 620 N N . VAL A 1 83 ? -9.632 3.688 5.326 1.00 97.44 83 VAL A N 1
ATOM 621 C CA . VAL A 1 83 ? -8.498 4.389 4.710 1.00 97.44 83 VAL A CA 1
ATOM 622 C C . VAL A 1 83 ? -8.905 5.804 4.304 1.00 97.44 83 VAL A C 1
ATOM 624 O O . VAL A 1 83 ? -10.049 6.045 3.926 1.00 97.44 83 VAL A O 1
ATOM 627 N N . PHE A 1 84 ? -7.982 6.754 4.429 1.00 97.56 84 PHE A N 1
ATOM 628 C CA . PHE A 1 84 ? -8.177 8.147 4.036 1.00 97.56 84 PHE A CA 1
ATOM 629 C C . PHE A 1 84 ? -7.047 8.586 3.100 1.00 97.56 84 PHE A C 1
ATOM 631 O O . PHE A 1 84 ? -5.872 8.448 3.446 1.00 97.56 84 PHE A O 1
ATOM 638 N N . ASP A 1 85 ? -7.407 9.103 1.926 1.00 97.06 85 ASP A N 1
ATOM 639 C CA . ASP A 1 85 ? -6.449 9.608 0.939 1.00 97.06 85 ASP A CA 1
ATOM 640 C C . ASP A 1 85 ? -5.952 11.001 1.329 1.00 97.06 85 ASP A C 1
ATOM 642 O O . ASP A 1 85 ? -6.742 11.893 1.640 1.00 97.06 85 ASP A O 1
ATOM 646 N N . CYS A 1 86 ? -4.633 11.166 1.356 1.00 96.56 86 CYS A N 1
ATOM 647 C CA . CYS A 1 86 ? -3.946 12.411 1.687 1.00 96.56 86 CYS A CA 1
ATOM 648 C C . CYS A 1 86 ? -3.081 12.946 0.541 1.00 96.56 86 CYS A C 1
ATOM 650 O O . CYS A 1 86 ? -2.279 13.851 0.780 1.00 96.56 86 CYS A O 1
ATOM 652 N N . GLY A 1 87 ? -3.283 12.438 -0.678 1.00 85.81 87 GLY A N 1
ATOM 653 C CA . GLY A 1 87 ? -2.543 12.847 -1.870 1.00 85.81 87 GLY A CA 1
ATOM 654 C C . GLY A 1 87 ? -1.429 11.893 -2.222 1.00 85.81 87 GLY A C 1
ATOM 655 O O . GLY A 1 87 ? -0.785 11.359 -1.298 1.00 85.81 87 GLY A O 1
#